Protein AF-A0A1Z5KPN5-F1 (afdb_monomer)

Secondary structure (DSSP, 8-state):
-HHHHHHHHHHHHHHHHTTSEEEEEEEEEEEEE--TT-SS----EEEEEEEEEEEE-HHHHHHHHHH-

Solvent-accessible surface area (backbone atoms only — not comparable to full-atom values): 4196 Å² total; per-residue (Å²): 110,73,65,57,51,53,51,53,52,53,50,53,50,49,33,40,76,69,52,43,24,44,82,74,46,79,47,76,50,76,44,74,42,75,73,94,82,64,96,73,68,95,68,60,47,74,40,83,45,73,48,76,44,67,42,72,28,69,68,43,54,53,51,47,71,77,75,110

Radius of gyration: 17.56 Å; Cα contacts (8 Å, |Δi|>4): 80; chains: 1; bounding box: 31×24×49 Å

Sequence (68 aa):
METAIIVAVDTANLLERSKYATICRVMTDNVDTTMEFRIDTGAPIRRSRICITIRRTEDYTNWLKDNI

Mean predicted aligned error: 6.57 Å

Foldseek 3Di:
DVVVVVVVVVVQVVCVVVLQKDFDDKDKDWDFAQDPDDPPDRGTDIDIDMDTDIGGDPVNVVVVVVPD

Structure (mmCIF, N/CA/C/O backbone):
data_AF-A0A1Z5KPN5-F1
#
_entry.id   AF-A0A1Z5KPN5-F1
#
loop_
_atom_site.group_PDB
_atom_site.id
_atom_site.type_symbol
_atom_site.label_atom_id
_atom_site.label_alt_id
_atom_site.label_comp_id
_atom_site.label_asym_id
_atom_site.label_entity_id
_atom_site.label_seq_id
_atom_site.pdbx_PDB_ins_code
_atom_site.Cartn_x
_atom_site.Cartn_y
_atom_site.Cartn_z
_atom_site.occupancy
_atom_site.B_iso_or_equiv
_atom_site.auth_seq_id
_atom_site.auth_comp_id
_atom_site.auth_asym_id
_atom_site.auth_atom_id
_atom_site.pdbx_PDB_model_num
ATOM 1 N N . MET A 1 1 ? 15.295 4.999 -10.1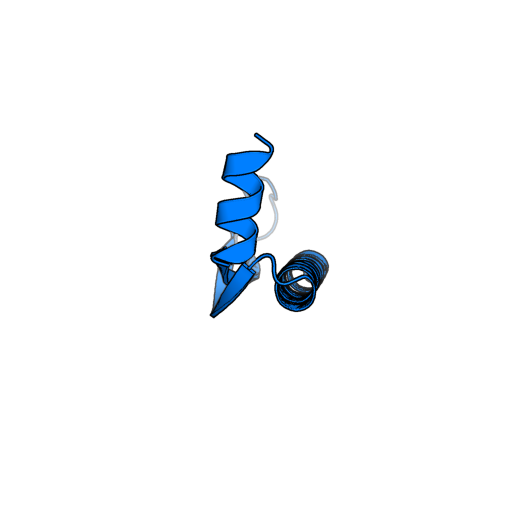47 1.00 59.31 1 MET A N 1
ATOM 2 C CA . MET A 1 1 ? 13.861 4.850 -10.490 1.00 59.31 1 MET A CA 1
ATOM 3 C C . MET A 1 1 ? 13.337 3.494 -10.050 1.00 59.31 1 MET A C 1
ATOM 5 O O . MET A 1 1 ? 12.288 3.451 -9.431 1.00 59.31 1 MET A O 1
ATOM 9 N N . GLU A 1 2 ? 14.098 2.423 -10.261 1.00 65.38 2 GLU A N 1
ATOM 10 C CA . GLU A 1 2 ? 13.854 1.107 -9.651 1.00 65.38 2 GLU A CA 1
ATOM 11 C C . GLU A 1 2 ? 13.744 1.171 -8.116 1.00 65.38 2 GLU A C 1
ATOM 13 O O . GLU A 1 2 ? 12.829 0.611 -7.523 1.00 65.38 2 GLU A O 1
ATOM 18 N N . THR A 1 3 ? 14.575 2.004 -7.485 1.00 87.19 3 THR A N 1
ATOM 19 C CA . THR A 1 3 ? 14.515 2.293 -6.045 1.00 87.19 3 THR A CA 1
ATOM 20 C C . THR A 1 3 ? 13.172 2.854 -5.570 1.00 87.19 3 THR A C 1
ATOM 22 O O . THR A 1 3 ? 12.765 2.568 -4.452 1.00 87.19 3 THR A O 1
ATOM 25 N N . ALA A 1 4 ? 12.447 3.615 -6.398 1.00 89.81 4 ALA A N 1
ATOM 26 C CA . A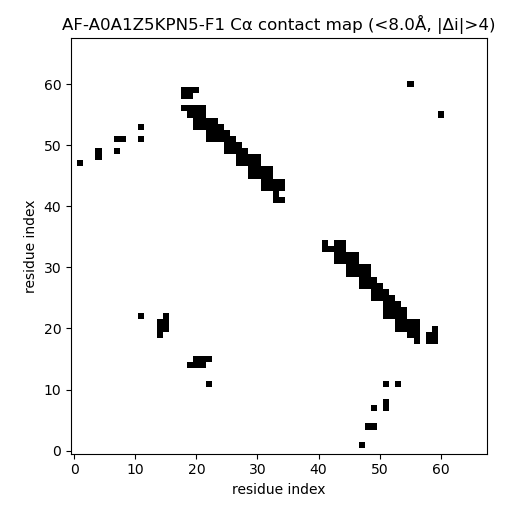LA A 1 4 ? 11.152 4.177 -6.007 1.00 89.81 4 ALA A CA 1
ATOM 27 C C . ALA A 1 4 ? 10.060 3.101 -5.929 1.00 89.81 4 ALA A C 1
ATOM 29 O O . ALA A 1 4 ? 9.169 3.191 -5.089 1.00 89.81 4 ALA A O 1
ATOM 30 N N . ILE A 1 5 ? 10.149 2.072 -6.778 1.00 92.88 5 ILE A N 1
ATOM 31 C CA . ILE A 1 5 ? 9.240 0.921 -6.739 1.00 92.88 5 ILE A CA 1
ATOM 32 C C . ILE A 1 5 ? 9.479 0.134 -5.451 1.00 92.88 5 ILE A C 1
ATOM 34 O O . ILE A 1 5 ? 8.522 -0.152 -4.739 1.00 92.88 5 ILE A O 1
ATOM 38 N N . ILE A 1 6 ? 10.744 -0.148 -5.126 1.00 94.88 6 ILE A N 1
ATOM 39 C CA . ILE A 1 6 ? 11.121 -0.860 -3.896 1.00 94.88 6 ILE A CA 1
ATOM 40 C C . ILE A 1 6 ? 10.594 -0.106 -2.669 1.00 94.88 6 ILE A C 1
ATOM 42 O O . ILE A 1 6 ? 9.864 -0.677 -1.867 1.00 94.88 6 ILE A O 1
ATOM 46 N N . VAL A 1 7 ? 10.842 1.206 -2.587 1.00 96.31 7 VAL A N 1
ATOM 47 C CA . VAL A 1 7 ? 10.361 2.042 -1.474 1.00 96.31 7 VAL A CA 1
ATOM 48 C C . VAL A 1 7 ? 8.833 2.049 -1.372 1.00 96.31 7 VAL A C 1
ATOM 50 O O . VAL A 1 7 ? 8.295 1.972 -0.268 1.00 96.31 7 VAL A O 1
ATOM 53 N N . ALA A 1 8 ? 8.112 2.129 -2.495 1.00 95.44 8 ALA A N 1
ATOM 54 C CA . ALA A 1 8 ? 6.651 2.087 -2.484 1.00 95.44 8 ALA A CA 1
ATOM 55 C C . ALA A 1 8 ? 6.122 0.746 -1.949 1.00 95.44 8 ALA A C 1
ATOM 57 O O . ALA A 1 8 ? 5.181 0.732 -1.154 1.00 95.44 8 ALA A O 1
ATOM 58 N N . VAL A 1 9 ? 6.748 -0.366 -2.346 1.00 96.06 9 VAL A N 1
ATOM 59 C CA . VAL A 1 9 ? 6.405 -1.714 -1.869 1.00 96.06 9 VAL A CA 1
ATOM 60 C C . VAL A 1 9 ? 6.714 -1.864 -0.381 1.00 96.06 9 VAL A C 1
ATOM 62 O O . VAL A 1 9 ? 5.845 -2.300 0.375 1.00 96.06 9 VAL A O 1
ATOM 65 N N . ASP A 1 10 ? 7.899 -1.444 0.057 1.00 97.50 10 ASP A N 1
ATOM 66 C CA . ASP A 1 10 ? 8.306 -1.506 1.462 1.00 97.50 10 ASP A CA 1
ATOM 67 C C . ASP A 1 10 ? 7.374 -0.677 2.349 1.00 97.50 10 ASP A C 1
ATOM 69 O O . ASP A 1 10 ? 6.925 -1.143 3.397 1.00 97.50 10 ASP A O 1
ATOM 73 N N . THR A 1 11 ? 7.014 0.528 1.900 1.00 97.31 11 THR A N 1
ATOM 74 C CA . THR A 1 11 ? 6.092 1.413 2.625 1.00 97.31 11 THR A CA 1
ATOM 75 C C . THR A 1 11 ? 4.697 0.802 2.715 1.00 97.31 11 THR A C 1
ATOM 77 O O . THR A 1 11 ? 4.101 0.787 3.791 1.00 97.31 11 THR A O 1
ATOM 80 N N . ALA A 1 12 ? 4.169 0.262 1.614 1.00 97.50 12 ALA A N 1
ATOM 81 C CA . ALA A 1 12 ? 2.860 -0.383 1.617 1.00 97.50 12 ALA A CA 1
ATOM 82 C C . ALA A 1 12 ? 2.825 -1.590 2.565 1.00 97.50 12 ALA A C 1
ATOM 84 O O . ALA A 1 12 ? 1.895 -1.728 3.358 1.00 97.50 12 ALA A O 1
ATOM 85 N N . ASN A 1 13 ? 3.869 -2.420 2.534 1.00 97.44 13 ASN A N 1
ATOM 86 C CA . ASN A 1 13 ? 3.990 -3.572 3.419 1.00 97.44 13 ASN A CA 1
ATOM 87 C C . ASN A 1 13 ? 4.128 -3.157 4.893 1.00 97.44 13 ASN A C 1
ATOM 89 O O . ASN A 1 13 ? 3.546 -3.787 5.774 1.00 97.44 13 ASN A O 1
ATOM 93 N N . LEU A 1 14 ? 4.866 -2.081 5.180 1.00 97.88 14 LEU A N 1
ATOM 94 C CA . LEU A 1 14 ? 4.979 -1.539 6.533 1.00 97.88 14 LEU A CA 1
ATOM 95 C C . LEU A 1 14 ? 3.615 -1.091 7.074 1.00 97.88 14 LEU A C 1
ATOM 97 O O . LEU A 1 14 ? 3.286 -1.392 8.219 1.00 97.88 14 LEU A O 1
ATOM 101 N N . LEU A 1 15 ? 2.812 -0.405 6.259 1.00 97.25 15 LEU A N 1
ATOM 102 C CA . LEU A 1 15 ? 1.480 0.057 6.657 1.00 97.25 15 LEU A CA 1
ATOM 103 C C . LEU A 1 15 ? 0.506 -1.103 6.906 1.00 97.25 15 LEU A C 1
ATOM 105 O O . LEU A 1 15 ? -0.267 -1.035 7.865 1.00 97.25 15 LEU A O 1
ATOM 109 N N . GLU A 1 16 ? 0.588 -2.165 6.098 1.00 96.75 16 GLU A N 1
ATOM 110 C CA . GLU A 1 16 ? -0.176 -3.403 6.302 1.00 96.75 16 GLU A CA 1
ATOM 111 C C . GLU A 1 16 ? 0.205 -4.082 7.617 1.00 96.75 16 GLU A C 1
ATOM 113 O O . GLU A 1 16 ? -0.640 -4.370 8.464 1.00 96.75 16 GLU A O 1
ATOM 118 N N . ARG A 1 17 ? 1.507 -4.301 7.829 1.00 97.69 17 ARG A N 1
ATOM 119 C CA . ARG A 1 17 ? 2.018 -5.016 9.005 1.00 97.69 17 ARG A CA 1
ATOM 120 C C . ARG A 1 17 ? 1.763 -4.266 10.305 1.00 97.69 17 ARG A C 1
ATOM 122 O O . ARG A 1 17 ? 1.507 -4.899 11.327 1.00 97.69 17 ARG A O 1
ATOM 129 N N . SER A 1 18 ? 1.805 -2.939 10.262 1.00 97.38 18 SER A N 1
ATOM 130 C CA . SER A 1 18 ? 1.474 -2.078 11.399 1.00 97.38 18 SER A CA 1
ATOM 131 C C . SER A 1 18 ? -0.034 -1.915 11.614 1.00 97.38 18 SER A C 1
ATOM 133 O O . SER A 1 18 ? -0.434 -1.232 12.552 1.00 97.38 18 SER A O 1
ATOM 135 N N . LYS A 1 19 ? -0.879 -2.543 10.779 1.00 95.50 19 LYS A N 1
ATOM 136 C CA . LYS A 1 19 ? -2.350 -2.474 10.833 1.00 95.50 19 LYS A CA 1
ATOM 137 C C . LYS A 1 19 ? -2.913 -1.058 10.677 1.00 95.50 19 LYS A C 1
ATOM 139 O O . LYS A 1 19 ? -4.020 -0.778 11.134 1.00 95.50 19 LYS A O 1
ATOM 144 N N . TYR A 1 20 ? -2.178 -0.158 10.025 1.00 96.56 20 TYR A N 1
ATOM 145 C CA . TYR A 1 20 ? -2.636 1.211 9.762 1.00 96.56 20 TYR A CA 1
ATOM 146 C C . TYR A 1 20 ? -3.444 1.316 8.473 1.00 96.56 20 TYR A C 1
ATOM 148 O O . TYR A 1 20 ? -4.344 2.151 8.350 1.00 96.56 20 TYR A O 1
ATOM 156 N N . ALA A 1 21 ? -3.145 0.456 7.505 1.00 97.50 21 ALA A N 1
ATOM 157 C CA . ALA A 1 21 ? -3.880 0.376 6.259 1.00 97.50 21 ALA A CA 1
ATOM 158 C C . ALA A 1 21 ? -3.922 -1.062 5.745 1.00 97.50 21 ALA A C 1
ATOM 160 O O . ALA A 1 21 ? -3.077 -1.865 6.111 1.00 97.50 21 ALA A O 1
ATOM 161 N N . THR A 1 22 ? -4.883 -1.346 4.872 1.00 97.62 22 THR A N 1
ATOM 162 C CA . THR A 1 22 ? -4.958 -2.572 4.084 1.00 97.62 22 THR A CA 1
ATOM 163 C C . THR A 1 22 ? -4.752 -2.266 2.604 1.00 97.62 22 THR A C 1
ATOM 165 O O . THR A 1 22 ? -5.392 -1.366 2.044 1.00 97.62 22 THR A O 1
ATOM 168 N N . ILE A 1 23 ? -3.894 -3.041 1.950 1.00 97.56 23 ILE A N 1
ATOM 169 C CA . ILE A 1 23 ? -3.655 -3.056 0.515 1.00 97.56 23 ILE A CA 1
ATOM 170 C C . ILE A 1 23 ? -4.920 -3.567 -0.165 1.00 97.56 23 ILE A C 1
ATOM 172 O O . ILE A 1 23 ? -5.365 -4.695 0.018 1.00 97.56 23 ILE A O 1
ATOM 176 N N . CYS A 1 24 ? -5.514 -2.699 -0.970 1.00 97.44 24 CYS A N 1
ATOM 177 C CA . CYS A 1 24 ? -6.747 -2.977 -1.693 1.00 97.44 24 CYS A CA 1
ATOM 178 C C . CYS A 1 24 ? -6.471 -3.428 -3.123 1.00 97.44 24 CYS A C 1
ATOM 180 O O . CYS A 1 24 ? -7.221 -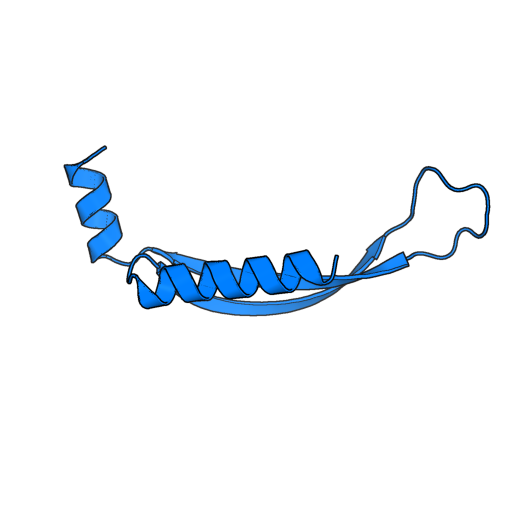4.228 -3.678 1.00 97.44 24 CYS A O 1
ATOM 182 N N . ARG A 1 25 ? -5.435 -2.861 -3.750 1.00 97.62 25 ARG A N 1
ATOM 183 C CA . ARG A 1 25 ? -5.113 -3.111 -5.154 1.00 97.62 25 ARG A CA 1
ATOM 184 C C . ARG A 1 25 ? -3.656 -2.788 -5.445 1.00 97.62 25 ARG A C 1
ATOM 186 O O . ARG A 1 25 ? -3.150 -1.772 -4.979 1.00 97.62 25 ARG A O 1
ATOM 193 N N . VAL A 1 26 ? -3.023 -3.611 -6.275 1.00 96.81 26 VAL A N 1
ATOM 194 C CA . VAL A 1 26 ? -1.688 -3.368 -6.832 1.00 96.81 26 VAL A CA 1
ATOM 195 C C . VAL A 1 26 ? -1.798 -3.390 -8.352 1.00 96.81 26 VAL A C 1
ATOM 197 O O . VAL A 1 26 ? -2.409 -4.294 -8.919 1.00 96.81 26 VAL A O 1
ATOM 200 N N . MET A 1 27 ? -1.253 -2.374 -9.012 1.00 97.00 27 MET A N 1
ATOM 201 C CA . MET A 1 27 ? -1.226 -2.242 -10.469 1.00 97.00 27 MET A CA 1
ATOM 202 C C . MET A 1 27 ? 0.185 -1.903 -10.930 1.00 97.00 27 MET A C 1
ATOM 204 O O . MET A 1 27 ? 0.909 -1.185 -10.241 1.00 97.00 27 MET A O 1
ATOM 208 N N . THR A 1 28 ? 0.560 -2.392 -12.106 1.00 94.75 28 THR A N 1
ATOM 209 C CA . THR A 1 28 ? 1.857 -2.118 -12.726 1.00 94.75 28 THR A CA 1
ATOM 210 C C . THR A 1 28 ? 1.653 -1.687 -14.164 1.00 94.75 28 THR A C 1
ATOM 212 O O . THR A 1 28 ? 0.996 -2.399 -14.918 1.00 94.75 28 THR A O 1
ATOM 215 N N . ASP A 1 29 ? 2.271 -0.578 -14.546 1.00 93.06 29 ASP A N 1
ATOM 216 C CA . ASP A 1 29 ? 2.169 -0.004 -15.884 1.00 93.06 29 ASP A CA 1
ATOM 217 C C . ASP A 1 29 ? 3.551 0.407 -16.395 1.00 93.06 29 ASP A C 1
ATOM 219 O O . ASP A 1 29 ? 4.501 0.568 -15.628 1.00 93.06 29 ASP A O 1
ATOM 223 N N . ASN A 1 30 ? 3.668 0.610 -17.703 1.00 90.81 30 ASN A N 1
ATOM 224 C CA . ASN A 1 30 ? 4.831 1.254 -18.303 1.00 90.81 30 ASN A CA 1
ATOM 225 C C . ASN A 1 30 ? 4.421 2.634 -18.799 1.00 90.81 30 ASN A C 1
ATOM 227 O O . ASN A 1 30 ? 3.392 2.766 -19.456 1.00 90.81 30 ASN A O 1
ATOM 231 N N . VAL A 1 31 ? 5.226 3.646 -18.497 1.00 88.25 31 VAL A N 1
ATOM 232 C CA . VAL A 1 31 ? 4.961 5.024 -18.896 1.00 88.25 31 VAL A CA 1
ATOM 233 C C . VAL A 1 31 ? 6.106 5.542 -19.734 1.00 88.25 31 VAL A C 1
ATOM 235 O O . VAL A 1 31 ? 7.255 5.581 -19.293 1.00 88.25 31 VAL A O 1
ATOM 238 N N . ASP A 1 32 ? 5.761 5.971 -20.936 1.00 87.44 32 ASP A N 1
ATOM 239 C CA . ASP A 1 32 ? 6.667 6.646 -21.843 1.00 87.44 32 ASP A CA 1
ATOM 240 C C . ASP A 1 32 ? 6.786 8.108 -21.403 1.00 87.44 32 ASP A C 1
ATOM 242 O O . ASP A 1 32 ? 5.798 8.829 -21.286 1.00 87.44 32 ASP A O 1
ATOM 246 N N . THR A 1 33 ? 8.003 8.529 -21.071 1.00 78.56 33 THR A N 1
ATOM 247 C CA . THR A 1 33 ? 8.309 9.896 -20.647 1.00 78.56 33 THR A CA 1
ATOM 248 C C . THR A 1 33 ? 9.190 10.546 -21.701 1.00 78.56 33 THR A C 1
ATOM 250 O O . THR A 1 33 ? 10.312 10.097 -21.944 1.00 78.56 33 THR A O 1
ATOM 253 N N . THR A 1 34 ? 8.705 11.614 -22.321 1.00 70.12 34 THR A N 1
ATOM 254 C CA . THR A 1 34 ? 9.524 12.507 -23.142 1.00 70.12 34 THR A CA 1
ATOM 255 C C . THR A 1 34 ? 10.378 13.378 -22.221 1.00 70.12 34 THR A C 1
ATOM 257 O O . THR A 1 34 ? 9.867 14.012 -21.302 1.00 70.12 34 THR A O 1
ATOM 260 N N . MET A 1 35 ? 11.699 13.377 -22.413 1.00 63.19 35 MET A N 1
ATOM 261 C CA . MET A 1 35 ? 12.586 14.301 -21.702 1.00 63.19 35 MET A CA 1
ATOM 262 C C . MET A 1 35 ? 12.555 15.666 -22.387 1.00 63.19 35 MET A C 1
ATOM 264 O O . MET A 1 35 ? 12.849 15.752 -23.573 1.00 63.19 35 MET A O 1
ATOM 268 N N . GLU A 1 36 ? 12.269 16.734 -21.643 1.00 64.06 36 GLU A N 1
ATOM 269 C CA . GLU A 1 36 ? 12.189 18.092 -22.208 1.00 64.06 36 GLU A CA 1
ATOM 270 C C . GLU A 1 36 ? 13.565 18.754 -22.462 1.00 64.06 36 GLU A C 1
ATOM 272 O O . GLU A 1 36 ? 13.622 19.806 -23.087 1.00 64.06 36 GLU A O 1
ATOM 277 N N . PHE A 1 37 ? 14.686 18.155 -22.024 1.00 58.72 37 PHE A N 1
ATOM 278 C CA . PHE A 1 37 ? 15.994 18.843 -21.954 1.00 58.72 37 PHE A CA 1
ATOM 279 C C . PHE A 1 37 ? 17.222 18.069 -22.487 1.00 58.72 37 PHE A C 1
ATOM 281 O O . PHE A 1 37 ? 18.352 18.397 -22.126 1.00 58.72 37 PHE A O 1
ATOM 288 N N . ARG A 1 38 ? 17.070 17.054 -23.351 1.00 53.75 38 ARG A N 1
ATOM 2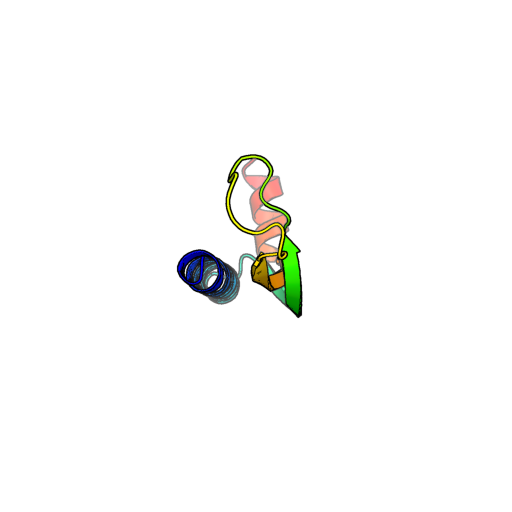89 C CA . ARG A 1 38 ? 18.227 16.433 -24.039 1.00 53.75 38 ARG A CA 1
ATOM 290 C C . ARG A 1 38 ? 18.118 16.610 -25.549 1.00 53.75 38 ARG A C 1
ATOM 292 O O . ARG A 1 38 ? 17.127 16.213 -26.146 1.00 53.75 38 ARG A O 1
ATOM 299 N N . ILE A 1 39 ? 19.165 17.187 -26.139 1.00 60.53 39 ILE A N 1
ATOM 300 C CA . ILE A 1 39 ? 19.303 17.431 -27.585 1.00 60.53 39 ILE A CA 1
ATOM 301 C C . ILE A 1 39 ? 19.513 16.121 -28.372 1.00 60.53 39 ILE A C 1
ATOM 303 O O . ILE A 1 39 ? 19.299 16.090 -29.579 1.00 60.53 39 ILE A O 1
ATOM 307 N N . ASP A 1 40 ? 19.821 15.006 -27.707 1.00 62.53 40 ASP A N 1
ATOM 308 C CA . ASP A 1 40 ? 20.143 13.756 -28.393 1.00 62.53 40 ASP A CA 1
ATOM 309 C C . ASP A 1 40 ? 19.007 12.730 -28.313 1.00 62.53 40 ASP A C 1
ATOM 311 O O . ASP A 1 40 ? 18.695 12.183 -27.255 1.00 62.53 40 ASP A O 1
ATOM 315 N N . THR A 1 41 ? 18.438 12.452 -29.491 1.00 64.75 41 THR A N 1
ATOM 316 C CA . THR A 1 41 ? 17.454 11.407 -29.828 1.00 64.75 41 THR A CA 1
ATOM 317 C C . THR A 1 41 ? 16.115 11.511 -29.088 1.00 64.75 41 THR A C 1
ATOM 319 O O . THR A 1 41 ? 15.953 11.002 -27.987 1.00 64.75 41 THR A O 1
ATOM 322 N N . GLY A 1 42 ? 15.113 12.122 -29.732 1.00 64.12 42 GLY A N 1
ATOM 323 C CA . GLY A 1 42 ? 13.736 12.287 -29.234 1.00 64.12 42 GLY A CA 1
ATOM 324 C C . GLY A 1 42 ? 12.919 10.997 -29.050 1.00 64.12 42 GLY A C 1
ATOM 325 O O . GLY A 1 42 ? 11.699 11.023 -29.198 1.00 64.12 42 GLY A O 1
ATOM 326 N N . ALA A 1 43 ? 13.561 9.864 -28.758 1.00 74.69 43 ALA A N 1
ATOM 327 C CA . ALA A 1 43 ? 12.875 8.633 -28.404 1.00 74.69 43 ALA A CA 1
ATOM 328 C C . ALA A 1 43 ? 12.358 8.724 -26.953 1.00 74.69 43 ALA A C 1
ATOM 330 O O . ALA A 1 43 ? 13.111 9.114 -26.054 1.00 74.69 43 ALA A O 1
ATOM 331 N N . PRO A 1 44 ? 11.088 8.372 -26.693 1.00 77.50 44 PRO A N 1
ATOM 332 C CA . PRO A 1 44 ? 10.543 8.395 -25.343 1.00 77.50 44 PRO A CA 1
ATOM 333 C C . PRO A 1 44 ? 11.270 7.394 -24.435 1.00 77.50 44 PRO A C 1
ATOM 335 O O . PRO A 1 44 ? 11.553 6.261 -24.828 1.00 77.50 44 PRO A O 1
ATOM 338 N N . ILE A 1 45 ? 11.541 7.794 -23.190 1.00 85.44 45 ILE A N 1
ATOM 339 C CA . ILE A 1 45 ? 12.099 6.894 -22.178 1.00 85.44 45 ILE A CA 1
ATOM 340 C C . ILE A 1 45 ? 10.950 6.141 -21.522 1.00 85.44 45 ILE A C 1
ATOM 342 O O . ILE A 1 45 ? 10.152 6.724 -20.786 1.00 85.44 45 ILE A O 1
ATOM 346 N N . ARG A 1 46 ? 10.909 4.829 -21.731 1.00 85.88 46 ARG A N 1
ATOM 347 C CA . ARG A 1 46 ? 9.942 3.948 -21.082 1.00 85.88 46 ARG A CA 1
ATOM 348 C C . ARG A 1 46 ? 10.352 3.661 -19.640 1.00 85.88 46 ARG A C 1
ATOM 350 O O . ARG A 1 46 ? 11.480 3.251 -19.371 1.00 85.88 46 ARG A O 1
ATOM 357 N N . ARG A 1 47 ? 9.440 3.893 -18.699 1.00 86.62 47 ARG A N 1
ATOM 358 C CA . ARG A 1 47 ? 9.670 3.752 -17.256 1.00 86.62 47 ARG A CA 1
ATOM 359 C C . ARG A 1 47 ? 8.571 2.915 -16.613 1.00 86.62 47 ARG A C 1
ATOM 361 O O . ARG A 1 47 ? 7.391 3.223 -16.758 1.00 86.62 47 ARG A O 1
ATOM 368 N N . SER A 1 48 ? 8.958 1.880 -15.874 1.00 89.56 48 SER A N 1
ATOM 369 C CA . SER A 1 48 ? 8.021 1.062 -15.099 1.00 89.56 48 SER A CA 1
ATOM 370 C C . SER A 1 48 ? 7.427 1.866 -13.940 1.00 89.56 48 SER A C 1
ATOM 372 O O . SER A 1 48 ? 8.128 2.626 -13.266 1.00 89.56 48 SER A O 1
ATOM 374 N N . ARG A 1 49 ? 6.133 1.683 -13.693 1.00 92.12 49 ARG A N 1
ATOM 375 C CA . ARG A 1 49 ? 5.358 2.314 -12.622 1.00 92.12 49 ARG A CA 1
ATOM 376 C C . ARG A 1 49 ? 4.613 1.239 -11.840 1.00 92.12 49 ARG A C 1
ATOM 378 O O . ARG A 1 49 ? 4.059 0.320 -12.432 1.00 92.12 49 ARG A O 1
ATOM 385 N N . ILE A 1 50 ? 4.552 1.404 -10.522 1.00 94.69 50 ILE A N 1
ATOM 386 C CA . ILE A 1 50 ? 3.646 0.662 -9.644 1.00 94.69 50 ILE A CA 1
ATOM 387 C C . ILE A 1 50 ? 2.649 1.639 -9.014 1.00 94.69 50 ILE A C 1
ATOM 389 O O . ILE A 1 50 ? 3.012 2.764 -8.669 1.00 94.69 50 ILE A O 1
ATOM 393 N N . CYS A 1 51 ? 1.397 1.221 -8.877 1.00 96.19 51 CYS A N 1
ATOM 394 C CA . CYS A 1 51 ? 0.364 1.927 -8.133 1.00 96.19 51 CYS A CA 1
ATOM 395 C C . CYS A 1 51 ? -0.210 0.973 -7.084 1.00 96.19 51 CYS A C 1
ATOM 397 O O . CYS A 1 51 ? -0.714 -0.097 -7.425 1.00 96.19 51 CYS A O 1
ATOM 399 N N . ILE A 1 52 ? -0.112 1.354 -5.811 1.00 97.62 52 ILE A N 1
ATOM 400 C CA . ILE A 1 52 ? -0.629 0.575 -4.686 1.00 97.62 52 ILE A CA 1
ATOM 401 C C . ILE A 1 52 ? -1.742 1.393 -4.039 1.00 97.62 52 ILE A C 1
ATOM 403 O O . ILE A 1 52 ? -1.501 2.454 -3.467 1.00 97.62 52 ILE A O 1
ATOM 407 N N . THR A 1 53 ? -2.976 0.914 -4.151 1.00 97.94 53 THR A N 1
ATOM 408 C CA . THR A 1 53 ? -4.123 1.497 -3.455 1.00 97.94 53 THR A CA 1
ATOM 409 C C . THR A 1 53 ? -4.230 0.866 -2.081 1.00 97.94 53 THR A C 1
ATOM 411 O O . THR A 1 53 ? -4.374 -0.352 -1.966 1.00 97.94 53 THR A O 1
ATOM 414 N N . ILE A 1 54 ? -4.213 1.701 -1.050 1.00 97.62 54 ILE A N 1
ATOM 415 C CA . ILE A 1 54 ? -4.405 1.296 0.340 1.00 97.62 54 ILE A CA 1
ATOM 416 C C . ILE A 1 54 ? -5.632 2.000 0.923 1.00 97.62 54 ILE A C 1
ATOM 418 O O . ILE A 1 54 ? -5.974 3.113 0.522 1.00 97.62 54 ILE A O 1
ATOM 422 N N . ARG A 1 55 ? -6.282 1.364 1.893 1.00 97.50 55 ARG A N 1
ATOM 423 C CA . ARG A 1 55 ? -7.380 1.936 2.682 1.00 97.50 55 ARG A CA 1
ATOM 424 C C . ARG A 1 55 ? -6.981 1.907 4.144 1.00 97.50 55 ARG A C 1
ATOM 426 O O . ARG A 1 55 ? -6.479 0.888 4.595 1.00 97.50 55 ARG A O 1
ATOM 433 N N . ARG A 1 56 ? -7.222 2.984 4.892 1.00 97.50 56 ARG A N 1
ATOM 434 C CA . ARG A 1 56 ? -7.000 2.974 6.346 1.00 97.50 56 ARG A CA 1
ATOM 435 C C . ARG A 1 56 ? -7.856 1.894 7.006 1.00 97.50 56 ARG A C 1
ATOM 437 O O . ARG A 1 56 ? -8.984 1.653 6.574 1.00 97.50 56 ARG A O 1
ATOM 444 N N . THR A 1 57 ? -7.316 1.261 8.037 1.00 97.25 57 THR A N 1
ATOM 445 C CA . THR A 1 57 ? -8.100 0.370 8.897 1.00 97.25 57 THR A CA 1
ATOM 446 C C . THR A 1 57 ? -9.069 1.184 9.750 1.00 97.25 57 THR A C 1
ATOM 448 O O . THR A 1 57 ? -8.896 2.393 9.949 1.00 97.25 57 THR A O 1
ATO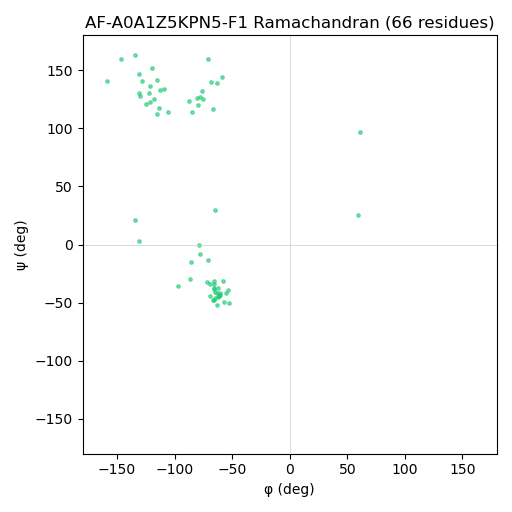M 451 N N . GLU A 1 58 ? -10.112 0.524 10.246 1.00 96.06 58 GLU A N 1
ATOM 452 C CA . GLU A 1 58 ? -11.063 1.145 11.167 1.00 96.06 58 GLU A CA 1
ATOM 453 C C . GLU A 1 58 ? -10.367 1.560 12.469 1.00 96.06 58 GLU A C 1
ATOM 455 O O . GLU A 1 58 ? -10.488 2.713 12.879 1.00 96.06 58 GLU A O 1
ATOM 460 N N . ASP A 1 59 ? -9.535 0.676 13.027 1.00 93.69 59 ASP A N 1
ATOM 461 C CA . ASP A 1 59 ? -8.734 0.928 14.230 1.00 93.69 59 ASP A CA 1
ATOM 462 C C . ASP A 1 59 ? -7.897 2.206 14.110 1.00 93.69 59 ASP A C 1
ATOM 464 O O . ASP A 1 59 ?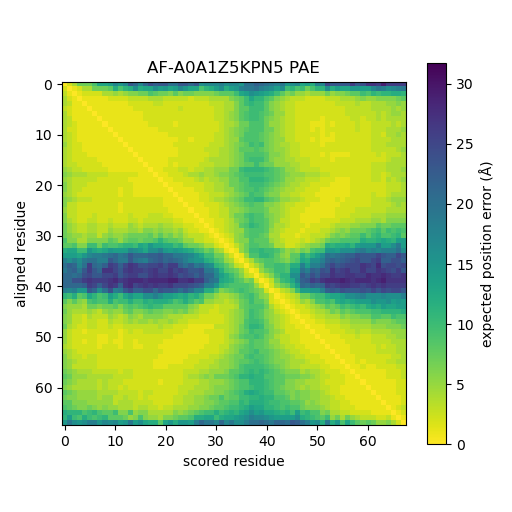 -7.956 3.085 14.970 1.00 93.69 59 ASP A O 1
ATOM 468 N N . TYR A 1 60 ? -7.152 2.353 13.011 1.00 94.81 60 TYR A N 1
ATOM 469 C CA . TYR A 1 60 ? -6.323 3.536 12.793 1.00 94.81 60 TYR A CA 1
ATOM 470 C C . TYR A 1 60 ? -7.162 4.793 12.546 1.00 94.81 60 TYR A C 1
ATOM 472 O O . TYR A 1 60 ? -6.801 5.885 12.980 1.00 94.81 60 TYR A O 1
ATOM 480 N N . THR A 1 61 ? -8.311 4.648 11.886 1.00 95.25 61 THR A N 1
ATOM 481 C CA . THR A 1 61 ? -9.245 5.760 11.671 1.00 95.25 61 THR A CA 1
ATOM 482 C C . THR A 1 61 ? -9.827 6.264 12.989 1.00 95.25 61 THR A C 1
ATOM 484 O O . THR A 1 61 ? -9.947 7.474 13.166 1.00 95.25 61 THR A O 1
ATOM 487 N N . ASN A 1 62 ? -10.166 5.366 13.913 1.00 95.25 62 ASN A N 1
ATOM 488 C CA . ASN A 1 62 ? -10.672 5.733 15.232 1.00 95.25 62 ASN A CA 1
ATOM 489 C C . ASN A 1 62 ? -9.572 6.369 16.086 1.00 95.25 62 ASN A C 1
ATOM 491 O O . ASN A 1 62 ? -9.784 7.451 16.620 1.00 95.25 62 ASN A O 1
ATOM 495 N N . TRP A 1 63 ? -8.365 5.796 16.092 1.00 94.62 63 TRP A N 1
ATOM 496 C CA . TRP A 1 63 ? -7.223 6.396 16.786 1.00 94.62 63 TRP A CA 1
ATOM 497 C C . TRP A 1 63 ? -6.935 7.835 16.327 1.00 94.62 63 TRP A C 1
ATOM 499 O O . TRP A 1 63 ? -6.683 8.703 17.161 1.00 94.62 63 TRP A O 1
ATOM 509 N N . LEU A 1 64 ? -7.011 8.110 15.018 1.00 94.38 64 LEU A N 1
ATOM 510 C CA . LEU A 1 64 ? -6.817 9.462 14.483 1.00 94.38 64 LEU A CA 1
ATOM 511 C C . LEU A 1 64 ? -7.870 10.451 14.996 1.00 94.38 64 LEU A C 1
ATOM 513 O O . LEU A 1 64 ? -7.517 11.591 15.258 1.00 94.38 64 LEU A O 1
ATOM 517 N N . LYS A 1 65 ? -9.134 10.036 15.150 1.00 94.88 65 LYS A N 1
ATOM 518 C CA . LYS A 1 65 ? -10.195 10.907 15.693 1.00 94.88 65 LYS A CA 1
ATOM 519 C C .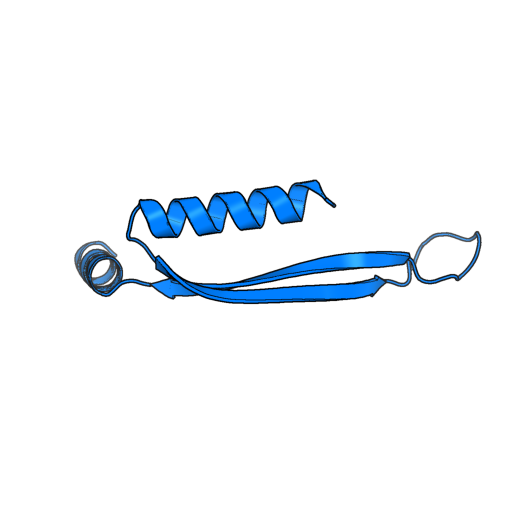 LYS A 1 65 ? -9.947 11.284 17.152 1.00 94.88 65 LYS A C 1
ATOM 521 O O . LYS A 1 65 ? -10.344 12.363 17.569 1.00 94.88 65 LYS A O 1
ATOM 526 N N . ASP A 1 66 ? -9.316 10.391 17.909 1.00 95.75 66 ASP A N 1
ATOM 527 C CA . ASP A 1 66 ? -9.085 10.581 19.340 1.00 95.75 66 ASP A CA 1
ATOM 528 C C . ASP A 1 66 ? -7.807 11.394 19.636 1.00 95.75 66 ASP A C 1
ATOM 530 O O . ASP A 1 66 ? -7.618 11.839 20.766 1.00 95.75 66 ASP A O 1
ATOM 534 N N . ASN A 1 67 ? -6.910 11.568 18.653 1.00 91.31 67 ASN A N 1
ATOM 535 C CA . ASN A 1 67 ? -5.554 12.105 18.861 1.00 91.31 67 ASN A CA 1
ATOM 536 C C . ASN A 1 67 ? -5.145 13.241 17.896 1.00 91.31 67 ASN A C 1
ATOM 538 O O . ASN A 1 67 ? -4.002 13.701 17.967 1.00 91.31 67 ASN A O 1
ATOM 542 N N . ILE A 1 68 ? -6.035 13.688 17.001 1.00 82.75 68 ILE A N 1
ATOM 543 C CA . ILE A 1 68 ? -5.855 14.845 16.099 1.00 82.75 68 ILE A CA 1
ATOM 544 C C . ILE A 1 68 ? -7.047 15.781 16.248 1.00 82.75 68 ILE A C 1
ATOM 546 O O . ILE A 1 68 ? -6.798 16.994 16.427 1.00 82.75 68 ILE A O 1
#

pLDDT: mean 88.52, std 12.61, range [53.75, 97.94]

Organism: Fistulifera solaris (NCBI:txid1519565)

Nearest PDB structures (foldseek):
  3u6y-assembly1_A  TM=7.541E-01  e=3.002E-01  Aeropyrum pernix K1
  7qoo-assembly1_P  TM=4.302E-01  e=5.403E-01  Homo sapiens
  5t7v-assembly1_S1  TM=3.217E-01  e=3.589E+00  Staphylococcus aureus
  5ibb-assembly2_1A  TM=3.507E-01  e=4.661E+00  Thermus thermophilus HB8

InterPro domains:
  IPR036882 Alba-like domain superfamily [G3DSA:3.30.110.20] (1-68)

=== Feature glossary ===
Reading guide. The protein is described through the following features:

Foldseek 3Di. A 3Di character summarizes, for each residue, the relative orientation of the Cα frame of its nearest spatial neighbor. Because it encodes fold topology rather than chemistry, 3Di alignments detect remote structural similarity that sequence alignment misses.

Contact-map, Ramachandran, and PAE plots. Plot images: a contact map (which residues are close in 3D, as an N×N binary image), a Ramachandran scatter (backbone torsion angles, revealing secondary-structure composition at a glance), and — for AlphaFold structures — a PAE heatmap (pairwise prediction confidence).

Radius of gyration, Cα contacts, bounding box. Radius of gyration (Rg) is the root-mean-square distance of Cα atoms from their centroid — a single number for overall size and compactness. A globular domain of N residues has Rg ≈ 2.2·N^0.38 Å; an extended or disordered chain has a much larger Rg. The Cα contact count is the number of residue pairs whose Cα atoms are within 8 Å and are more than four positions apart in sequence — a standard proxy for tertiary packing density. The bounding box is the smallest axis-aligned box enclosing all Cα atoms.

Secondary structure (8-state, DSSP). Eight-state secondary structure (DSSP): H is the canonical α-helix, G the tighter 3₁₀-helix, I the wider π-helix; E/B are β-structure, T and S are turns and bends, and '-' is everything else. DSSP derives these from the pattern of main-chain N–H···O=C hydrogen bonds, not from the sequence.

B-factor. B-factor (Debye–Waller factor) reflects atomic displacement in the crystal lattice. It is an experimental observable (units Å²), not a prediction; low values mean the atom is pinned down, high values mean it moves or is heterogeneous across the crystal.

pLDDT. pLDDT is the predicted lDDT-Cα score: AlphaFold's confidence that the local environment of each residue (all inter-atomic distances within 15 Å) is correctly placed. It is a per-residue number between 0 and 100, with higher meaning more reliable.

Nearest PDB structures. N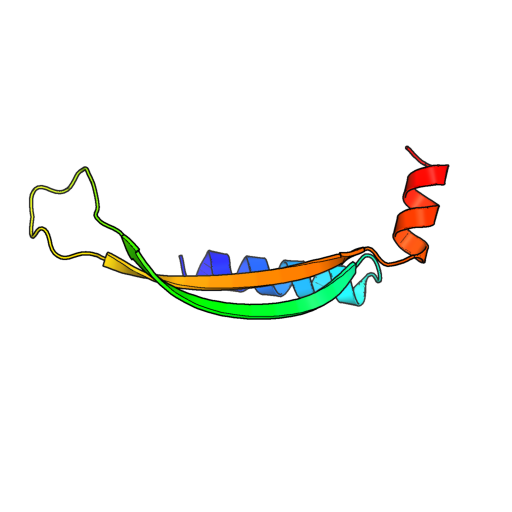earest PDB neighbors are the top structural matches found by Foldseek when searching this structure against the entire Protein Data Bank. Each hit reports a TM-score (0 to 1; >0.5 almost always implies the same fold) and an E-value. These are *structural* homologs — they may share no detectable sequence similarity.

Solvent-accessible surface area. Accessible surface area quantifies burial. A residue with SASA near zero is packed into the hydrophobic core; one with SASA >100 Å² sits on the surface. Computed here via the Shrake–Rupley numerical algorithm with a 1.4 Å probe.

Rendered structure images. Structure images are PyMOL renders from six orthogonal camera directions. Cartoon representation draws helices as coils and strands as arrows; sticks shows the backbone as bonds; surface shows the solvent-excluded envelope. Rainbow coloring maps sequence position to hue (blue→red, N→C); chain coloring assigns a distinct color per polypeptide.

Backbone torsions (φ/ψ). φ (phi) and ψ (psi) are the two rotatable backbone dihedrals per residue: φ is the C(i-1)–N–Cα–C torsion, ψ is the N–Cα–C–N(i+1) torsion, both in degrees on (−180°, 180°]. α-helical residues cluster near (−60°, −45°); β-strand residues near (−120°, +130°). A Ramachandran plot is simply a scatter of (φ, ψ) for every residue.

Predicted aligned error. Predicted Aligned Error (PAE) is an AlphaFold confidence matrix: entry (i, j) is the expected error in the position of residue j, in ångströms, when the prediction is superimposed on the true structure at residue i. Low PAE within a block of re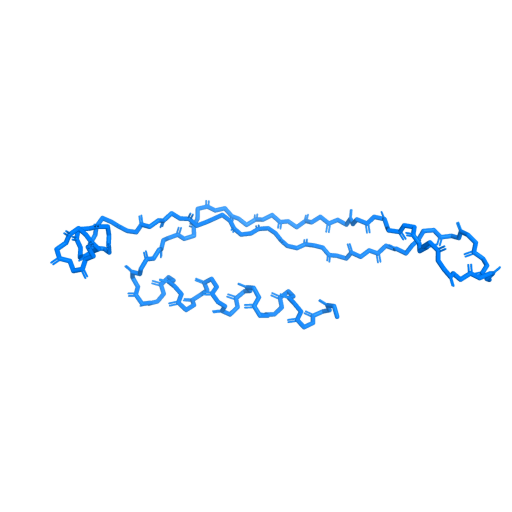sidues means that block is internally rigid and well-predicted; high PAE between two blocks means their relative placement is uncertain even if each block individually is confident.

mmCIF coordinates. Structure coordinates are given as an mmCIF _atom_site loop: one row per atom with element, residue name, chain id, sequence number, and x/y/z position in Å. Only the four main-chain atoms per residue are included here; side chains are omitted to keep the record compact.

InterPro / GO / CATH / organism. Database cross-references. InterPro integrates a dozen domain/family signature databases into unified entries with residue-range hits. GO terms attach function/process/location labels with evidence codes. CATH codes position the fold in a four-level structural taxonomy. Organism is the NCBI-taxonomy species name.

Secondary structure (3-state, P-SEA). SS3 is a coarse helix/strand/coil call (letters a/b/c) made by the P-SEA algorithm from inter-Cα distances and dihedrals. It is less detailed than DSSP but needs only Cα positions.

Sequence. Sequence gives the chain of amino acids in standard one-letter code (A=alanine, C=cysteine, …, Y=tyrosine), read N→C. It is the only feature that is directly encoded by the gene; all structural features are derived from the folded form of this sequence.